Protein AF-W2BWW7-F1 (afdb_monomer_lite)

Secondary structure (DSSP, 8-state):
-------TT-EEEEEEEESSTT--B-S--EEEETTS-----PPPGGGTTS-EEEEEEE-SSS---------S---

Structure (mmCIF, N/CA/C/O backbone):
data_AF-W2BWW7-F1
#
_entry.id   AF-W2BWW7-F1
#
loop_
_atom_site.group_PDB
_atom_site.id
_atom_site.type_symbol
_atom_site.label_atom_id
_atom_site.label_alt_id
_atom_site.label_comp_id
_atom_site.label_asym_id
_atom_site.label_entity_id
_atom_site.label_seq_id
_atom_site.pdbx_PDB_ins_code
_atom_site.Cartn_x
_atom_site.Cartn_y
_atom_site.Cartn_z
_atom_site.occupancy
_atom_site.B_iso_or_equiv
_atom_site.auth_seq_id
_atom_site.auth_comp_id
_atom_site.auth_asym_id
_atom_site.auth_atom_id
_atom_site.pdbx_PDB_model_num
ATOM 1 N N . MET A 1 1 ? -13.023 -15.420 14.019 1.00 42.16 1 MET A N 1
ATOM 2 C CA . MET A 1 1 ? -12.147 -14.231 13.924 1.00 42.16 1 MET A CA 1
ATOM 3 C C . MET A 1 1 ? -12.652 -13.207 14.927 1.00 42.16 1 MET A C 1
ATOM 5 O O . MET A 1 1 ? -13.840 -12.916 14.911 1.00 42.16 1 MET A O 1
ATOM 9 N N . LYS A 1 2 ? -11.810 -12.748 15.861 1.00 39.09 2 LYS A N 1
ATOM 10 C CA . LYS A 1 2 ? -12.191 -11.718 16.836 1.00 39.09 2 LYS A CA 1
ATOM 11 C C . LYS A 1 2 ? -12.148 -10.376 16.108 1.00 39.09 2 LYS A C 1
ATOM 13 O O . LYS A 1 2 ? -11.065 -9.894 15.805 1.00 39.09 2 LYS A O 1
ATOM 18 N N . TYR A 1 3 ? -13.312 -9.829 15.772 1.00 44.41 3 TYR A N 1
ATOM 19 C CA . TYR A 1 3 ? -13.413 -8.475 15.241 1.00 44.41 3 TYR A CA 1
ATOM 20 C C . TYR A 1 3 ? -13.083 -7.525 16.389 1.00 44.41 3 TYR A C 1
ATOM 22 O O . TYR A 1 3 ? -13.839 -7.401 17.348 1.00 44.41 3 TYR A O 1
ATOM 30 N N . ASN A 1 4 ? -11.890 -6.956 16.348 1.00 47.12 4 ASN A N 1
ATOM 31 C CA . ASN A 1 4 ? -11.391 -6.007 17.324 1.00 47.12 4 ASN A CA 1
ATOM 32 C C . ASN A 1 4 ? -12.162 -4.689 17.182 1.00 47.12 4 ASN A C 1
ATOM 34 O O . ASN A 1 4 ? -11.756 -3.789 16.462 1.00 47.12 4 ASN A O 1
ATOM 38 N N . SER A 1 5 ? -13.271 -4.573 17.911 1.00 49.16 5 SER A N 1
ATOM 39 C CA . SER A 1 5 ? -14.037 -3.344 18.151 1.00 49.16 5 SER A CA 1
ATOM 40 C C . SER A 1 5 ? -13.299 -2.366 19.083 1.00 49.16 5 SER A C 1
ATOM 42 O O . SER A 1 5 ? -13.909 -1.665 19.890 1.00 49.16 5 SER A O 1
ATOM 44 N N . GLU A 1 6 ? -11.967 -2.326 19.005 1.00 49.88 6 GLU A N 1
ATOM 45 C CA . GLU A 1 6 ? -11.169 -1.376 19.768 1.00 49.88 6 GLU A CA 1
ATOM 46 C C . GLU A 1 6 ? -11.345 0.009 19.155 1.00 49.88 6 GLU A C 1
ATOM 48 O O . GLU A 1 6 ? -10.806 0.300 18.096 1.00 49.88 6 GLU A O 1
ATOM 53 N N . GLY A 1 7 ? -12.113 0.851 19.846 1.00 46.94 7 GLY A N 1
ATOM 54 C CA . GLY A 1 7 ? -11.902 2.292 19.902 1.00 46.94 7 GLY A CA 1
ATOM 55 C C . GLY A 1 7 ? -12.314 3.108 18.675 1.00 46.94 7 GLY A C 1
ATOM 56 O O . GLY A 1 7 ? -11.929 2.860 17.534 1.00 46.94 7 GLY A O 1
ATOM 57 N N . ASN A 1 8 ? -13.043 4.186 18.949 1.00 46.53 8 ASN A N 1
ATOM 58 C CA . ASN A 1 8 ? -13.297 5.292 18.034 1.00 46.53 8 ASN A CA 1
ATOM 59 C C . ASN A 1 8 ? -11.955 5.923 17.583 1.00 46.53 8 ASN A C 1
ATOM 61 O O . ASN A 1 8 ? -11.466 6.851 18.216 1.00 46.53 8 ASN A O 1
ATOM 65 N N . GLY A 1 9 ? -11.310 5.373 16.546 1.00 56.84 9 GLY A N 1
ATOM 66 C CA . GLY A 1 9 ? -9.978 5.818 16.102 1.00 56.84 9 GLY A CA 1
ATOM 67 C C . GLY A 1 9 ? -9.116 4.775 15.382 1.00 56.84 9 GLY A C 1
ATOM 68 O O . GLY A 1 9 ? -8.130 5.155 14.751 1.00 56.84 9 GLY A O 1
ATOM 69 N N . THR A 1 10 ? -9.481 3.491 15.420 1.00 66.50 10 THR A N 1
ATOM 70 C CA . THR A 1 10 ? -8.692 2.429 14.774 1.00 66.50 10 THR A CA 1
ATOM 71 C C . THR A 1 10 ? -8.733 2.540 13.256 1.00 66.50 10 THR A C 1
ATOM 73 O O . THR A 1 10 ? -9.793 2.472 12.629 1.00 66.50 10 THR A O 1
ATOM 76 N N . LYS A 1 11 ? -7.550 2.722 12.670 1.00 74.31 11 LYS A N 1
ATOM 77 C CA . LYS A 1 11 ? -7.319 2.838 11.233 1.00 74.31 11 LYS A CA 1
ATOM 78 C C . LYS A 1 11 ? -6.107 2.000 10.845 1.00 74.31 11 LYS A C 1
ATOM 80 O O . LYS A 1 11 ? -5.140 1.920 11.605 1.00 74.31 11 LYS A O 1
ATOM 85 N N . ALA A 1 12 ? -6.176 1.412 9.662 1.00 79.38 12 ALA A N 1
ATOM 86 C CA . ALA A 1 12 ? -5.022 0.854 8.982 1.00 79.38 12 ALA A CA 1
ATOM 87 C C . ALA A 1 12 ? -4.702 1.745 7.781 1.00 79.38 12 ALA A C 1
ATOM 89 O O . ALA A 1 12 ? -5.600 2.114 7.021 1.00 79.38 12 ALA A O 1
ATOM 90 N N . THR A 1 13 ? -3.437 2.116 7.640 1.00 86.31 13 THR A N 1
ATOM 91 C CA . THR A 1 13 ? -2.947 2.916 6.523 1.00 86.31 13 THR A CA 1
ATOM 92 C C . THR A 1 13 ? -2.429 1.977 5.444 1.00 86.31 13 THR A C 1
ATOM 94 O O . THR A 1 13 ? -1.580 1.130 5.715 1.00 86.31 13 THR A O 1
ATOM 97 N N . PHE A 1 14 ? -2.921 2.135 4.219 1.00 86.94 14 PHE A N 1
ATOM 98 C CA . PHE A 1 14 ? -2.559 1.308 3.072 1.00 86.94 14 PHE A CA 1
ATOM 99 C C . PHE A 1 14 ? -1.864 2.120 1.992 1.00 86.94 14 PHE A C 1
ATOM 101 O O . PHE A 1 14 ? -2.235 3.264 1.728 1.00 86.94 14 PHE A O 1
ATOM 108 N N . TRP A 1 15 ? -0.876 1.513 1.339 1.00 89.75 15 TRP A N 1
ATOM 109 C CA . TRP A 1 15 ? -0.247 2.068 0.144 1.00 89.75 15 TRP A CA 1
ATOM 110 C C . TRP A 1 15 ? 0.356 0.976 -0.733 1.00 89.75 15 TRP A C 1
ATOM 112 O O . TRP A 1 15 ? 0.627 -0.144 -0.296 1.00 89.75 15 TRP A O 1
ATOM 122 N N . LEU A 1 16 ? 0.605 1.332 -1.988 1.00 88.88 16 LEU A N 1
ATOM 123 C CA . LEU A 1 16 ? 1.327 0.510 -2.939 1.00 88.88 16 LEU A CA 1
ATOM 124 C C . LEU A 1 16 ? 2.788 0.927 -2.980 1.00 88.88 16 LEU A C 1
ATOM 126 O O . LEU A 1 16 ? 3.124 2.113 -3.047 1.00 88.88 16 LEU A O 1
ATOM 130 N N . ALA A 1 17 ? 3.661 -0.071 -3.003 1.00 90.75 17 ALA A N 1
ATOM 131 C CA . ALA A 1 17 ? 5.084 0.106 -3.224 1.00 90.75 17 ALA A CA 1
ATOM 132 C C . ALA A 1 17 ? 5.574 -0.839 -4.318 1.00 90.75 17 ALA A C 1
ATOM 134 O O . ALA A 1 17 ? 5.067 -1.951 -4.470 1.00 90.75 17 ALA A O 1
ATOM 135 N N . LYS A 1 18 ? 6.598 -0.424 -5.067 1.00 90.25 18 LYS A N 1
ATOM 136 C CA . LYS A 1 18 ? 7.271 -1.314 -6.017 1.00 90.25 18 LYS A CA 1
ATOM 137 C C . LYS A 1 18 ? 7.867 -2.513 -5.294 1.00 90.25 18 LYS A C 1
ATOM 139 O O . LYS A 1 18 ? 8.432 -2.389 -4.205 1.00 90.25 18 LYS A O 1
ATOM 144 N N . ASN A 1 19 ? 7.835 -3.661 -5.959 1.00 88.56 19 ASN A N 1
ATOM 145 C CA . ASN A 1 19 ? 8.564 -4.856 -5.559 1.00 88.56 19 ASN A CA 1
ATOM 146 C C . ASN A 1 19 ? 10.066 -4.711 -5.885 1.00 88.56 19 ASN A C 1
ATOM 148 O O . ASN A 1 19 ? 10.621 -5.439 -6.702 1.00 88.56 19 ASN A O 1
ATOM 152 N N . ASN A 1 20 ? 10.721 -3.717 -5.285 1.00 89.19 20 ASN A N 1
ATOM 153 C CA . ASN A 1 20 ? 12.151 -3.457 -5.414 1.00 89.19 20 ASN A CA 1
ATOM 154 C C . ASN A 1 20 ? 12.781 -3.223 -4.030 1.00 89.19 20 ASN A C 1
ATOM 156 O O . ASN A 1 20 ? 12.081 -3.086 -3.025 1.00 89.19 20 ASN A O 1
ATOM 160 N N . LYS A 1 21 ? 14.118 -3.169 -3.966 1.00 90.88 21 LYS A N 1
ATOM 161 C CA . LYS A 1 21 ? 14.854 -3.003 -2.699 1.00 90.88 21 LYS A CA 1
ATOM 162 C C . LYS A 1 21 ? 14.441 -1.736 -1.938 1.00 90.88 21 LYS A C 1
ATOM 164 O O . LYS A 1 21 ? 14.318 -1.776 -0.719 1.00 90.88 21 LYS A O 1
ATOM 169 N N . SER A 1 22 ? 14.193 -0.645 -2.660 1.00 90.56 22 SER A N 1
ATOM 170 C CA . SER A 1 22 ? 13.847 0.659 -2.083 1.00 90.56 22 SER A CA 1
ATOM 171 C C . SER A 1 22 ? 12.373 0.804 -1.698 1.00 90.56 22 SER A C 1
ATOM 173 O O . SER A 1 22 ? 12.017 1.823 -1.117 1.00 90.56 22 SER A O 1
ATOM 175 N N . ARG A 1 23 ? 11.514 -0.172 -2.034 1.00 90.00 23 ARG A N 1
ATOM 176 C CA . ARG A 1 23 ? 10.061 -0.156 -1.786 1.00 90.00 23 ARG A CA 1
ATOM 177 C C . ARG A 1 23 ? 9.421 1.184 -2.163 1.00 90.00 23 ARG A C 1
ATOM 179 O O . ARG A 1 23 ? 8.668 1.769 -1.390 1.00 90.00 23 ARG A O 1
ATOM 186 N N . THR A 1 24 ? 9.754 1.692 -3.350 1.00 91.62 24 THR A N 1
ATOM 187 C CA . THR A 1 24 ? 9.309 3.016 -3.811 1.00 91.62 24 THR A CA 1
ATOM 188 C C . THR A 1 24 ? 7.783 3.100 -3.814 1.00 91.62 24 THR A C 1
ATOM 190 O O . THR A 1 24 ? 7.142 2.305 -4.499 1.00 91.62 24 THR A O 1
ATOM 193 N N . VAL A 1 25 ? 7.209 4.063 -3.089 1.00 90.81 25 VAL A N 1
ATOM 194 C CA . VAL A 1 25 ? 5.753 4.248 -2.992 1.00 90.81 25 VAL A CA 1
ATOM 195 C C . VAL A 1 25 ? 5.180 4.727 -4.328 1.00 90.81 25 VAL A C 1
ATOM 197 O O . VAL A 1 25 ? 5.628 5.726 -4.892 1.00 90.81 25 VAL A O 1
ATOM 200 N N . VAL A 1 26 ? 4.166 4.023 -4.827 1.00 88.88 26 VAL A N 1
ATOM 201 C CA . VAL A 1 26 ? 3.522 4.255 -6.130 1.00 88.88 26 VAL A CA 1
ATOM 202 C C . VAL A 1 26 ? 2.011 4.490 -6.028 1.00 88.88 26 VAL A C 1
ATOM 204 O O . VAL A 1 26 ? 1.317 4.459 -7.035 1.00 88.88 26 VAL A O 1
ATOM 207 N N . SER A 1 27 ? 1.496 4.801 -4.841 1.00 87.81 27 SER A N 1
ATOM 208 C CA . SER A 1 27 ? 0.133 5.314 -4.635 1.00 87.81 27 SER A CA 1
ATOM 209 C C . SER A 1 27 ? 0.142 6.501 -3.666 1.00 87.81 27 SER A C 1
ATOM 211 O O . SER A 1 27 ? 1.205 6.959 -3.233 1.00 87.81 27 SER A O 1
ATOM 213 N N . LEU A 1 28 ? -1.040 7.027 -3.354 1.00 88.44 28 LEU A N 1
ATOM 214 C CA . LEU A 1 28 ? -1.255 7.760 -2.109 1.00 88.44 28 LEU A CA 1
ATOM 215 C C . LEU A 1 28 ? -1.400 6.766 -0.943 1.00 88.44 28 LEU A C 1
ATOM 217 O O . LEU A 1 28 ? -1.619 5.571 -1.157 1.00 88.44 28 LEU A O 1
ATOM 221 N N . THR A 1 29 ? -1.232 7.256 0.282 1.00 89.44 29 THR A N 1
ATOM 222 C CA . THR A 1 29 ? -1.515 6.507 1.512 1.00 89.44 29 THR A CA 1
ATOM 223 C C . THR A 1 29 ? -2.960 6.744 1.930 1.00 89.44 29 THR A C 1
ATOM 225 O O . THR A 1 29 ? -3.393 7.897 1.975 1.00 89.44 29 THR A O 1
ATOM 228 N N . HIS A 1 30 ? -3.689 5.685 2.273 1.00 87.06 30 HIS A N 1
ATOM 229 C CA . HIS A 1 30 ? -5.102 5.772 2.634 1.00 87.06 30 HIS A CA 1
ATOM 230 C C . HIS A 1 30 ? -5.380 5.139 3.988 1.00 87.06 30 HIS A C 1
ATOM 232 O O . HIS A 1 30 ? -5.066 3.972 4.208 1.00 87.06 30 HIS A O 1
ATOM 238 N N . ASP A 1 31 ? -6.013 5.906 4.868 1.00 86.19 31 ASP A N 1
ATOM 239 C CA . ASP A 1 31 ? -6.480 5.429 6.161 1.00 86.19 31 ASP A CA 1
ATOM 240 C C . ASP A 1 31 ? -7.862 4.792 6.012 1.00 86.19 31 ASP A C 1
ATOM 242 O O . ASP A 1 31 ? -8.851 5.480 5.753 1.00 86.19 31 ASP A O 1
ATOM 246 N N . VAL A 1 32 ? -7.944 3.482 6.220 1.00 81.25 32 VAL A N 1
ATOM 247 C CA . VAL A 1 32 ? -9.195 2.727 6.151 1.00 81.25 32 VAL A CA 1
ATOM 248 C C . VAL A 1 32 ? -9.597 2.286 7.552 1.00 81.25 32 VAL A C 1
ATOM 250 O O . VAL A 1 32 ? -8.813 1.694 8.300 1.00 81.25 32 VAL A O 1
ATOM 253 N N . LYS A 1 33 ? -10.849 2.582 7.912 1.00 78.81 33 LYS A N 1
ATOM 254 C CA . LYS A 1 33 ? -11.466 2.143 9.168 1.00 78.81 33 LYS A CA 1
ATOM 255 C C . LYS A 1 33 ? -12.281 0.878 8.938 1.00 78.81 33 LYS A C 1
ATOM 257 O O . LYS A 1 33 ? -12.924 0.721 7.898 1.00 78.81 33 LYS A O 1
ATOM 262 N N . GLN A 1 34 ? -12.306 -0.007 9.929 1.00 73.62 34 GLN A N 1
ATOM 263 C CA . GLN A 1 34 ? -13.144 -1.202 9.877 1.00 73.62 34 GLN A CA 1
ATOM 264 C C . GLN A 1 34 ? -14.623 -0.830 9.666 1.00 73.62 34 GLN A C 1
ATOM 266 O O . GLN A 1 34 ? -15.107 0.157 10.213 1.00 73.62 34 GLN A O 1
ATOM 271 N N . GLY A 1 35 ? -15.342 -1.627 8.870 1.00 74.69 35 GLY A N 1
ATOM 272 C CA . GLY A 1 35 ? -16.780 -1.447 8.643 1.00 74.69 35 GLY A CA 1
ATOM 273 C C . GLY A 1 35 ? -17.142 -0.364 7.623 1.00 74.69 35 GLY A C 1
ATOM 274 O O . GLY A 1 35 ? -18.322 -0.126 7.401 1.00 74.69 35 GLY A O 1
ATOM 275 N N . THR A 1 36 ? -16.156 0.261 6.971 1.00 79.19 36 THR A N 1
ATOM 276 C CA . THR A 1 36 ? -16.395 1.285 5.934 1.00 79.19 36 THR A CA 1
ATOM 277 C C . THR A 1 36 ? -16.597 0.718 4.525 1.00 79.19 36 THR A C 1
ATOM 279 O O . THR A 1 36 ? -16.781 1.483 3.586 1.00 79.19 36 THR A O 1
ATOM 282 N N . GLY A 1 37 ? -16.611 -0.610 4.375 1.00 78.44 37 GLY A N 1
ATOM 283 C CA . GLY A 1 37 ? -16.843 -1.284 3.096 1.00 78.44 37 GLY A CA 1
ATOM 284 C C . GLY A 1 37 ? -15.595 -1.396 2.216 1.00 78.44 37 GLY A C 1
ATOM 285 O O . GLY A 1 37 ? -14.467 -1.347 2.710 1.00 78.44 37 GLY A O 1
ATOM 286 N N . ALA A 1 38 ? -15.818 -1.611 0.917 1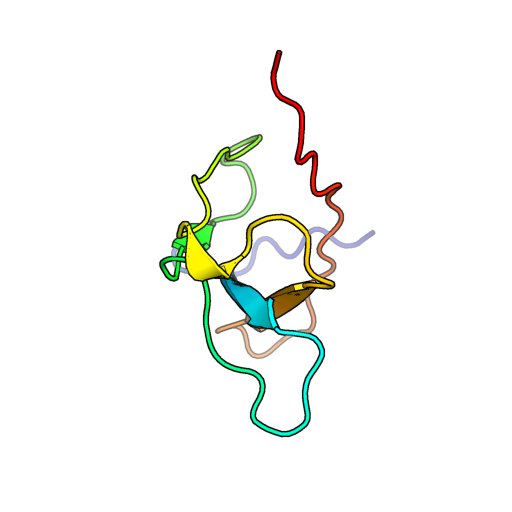.00 80.19 38 ALA A N 1
ATOM 287 C CA . ALA A 1 38 ? -14.763 -1.697 -0.088 1.00 80.19 38 ALA A CA 1
ATOM 288 C C . ALA A 1 38 ? -14.260 -0.299 -0.475 1.00 80.19 38 ALA A C 1
ATOM 290 O O . ALA A 1 38 ? -15.049 0.636 -0.603 1.00 80.19 38 ALA A O 1
ATOM 291 N N . HIS A 1 39 ? -12.950 -0.174 -0.691 1.00 79.25 39 HIS A N 1
ATOM 292 C CA . HIS A 1 39 ? -12.304 1.070 -1.109 1.00 79.25 39 HIS A CA 1
ATOM 293 C C . HIS A 1 39 ? -11.532 0.851 -2.402 1.00 79.25 39 HIS A C 1
ATOM 295 O O . HIS A 1 39 ? -10.771 -0.110 -2.510 1.00 79.25 39 HIS A O 1
ATOM 301 N N . TYR A 1 40 ? -11.696 1.775 -3.346 1.00 80.94 40 TYR A N 1
ATOM 302 C CA . TYR A 1 40 ? -11.021 1.761 -4.640 1.00 80.94 40 TYR A CA 1
ATOM 303 C C . TYR A 1 40 ? -10.151 3.010 -4.748 1.00 80.94 40 TYR A C 1
ATOM 305 O O . TYR A 1 40 ? -10.646 4.132 -4.630 1.00 80.94 40 TYR A O 1
ATOM 313 N N . TYR A 1 41 ? -8.848 2.815 -4.947 1.00 83.31 41 TYR A N 1
ATOM 314 C CA . TYR A 1 41 ? -7.878 3.902 -5.031 1.00 83.31 41 TYR A CA 1
ATOM 315 C C . TYR A 1 41 ? -7.002 3.745 -6.265 1.00 83.31 41 TYR A C 1
ATOM 317 O O . TYR A 1 41 ? -6.485 2.664 -6.545 1.00 83.31 41 TYR A O 1
ATOM 325 N N . THR A 1 42 ? -6.790 4.847 -6.976 1.00 81.25 42 THR A N 1
ATOM 326 C CA . THR A 1 42 ? -5.971 4.861 -8.186 1.00 81.25 42 THR A CA 1
ATOM 327 C C . THR A 1 42 ? -4.484 4.787 -7.839 1.00 81.25 42 THR A C 1
ATOM 329 O O . THR A 1 42 ? -3.978 5.520 -6.982 1.00 81.25 42 THR A O 1
ATOM 332 N N . ALA A 1 43 ? -3.753 3.925 -8.541 1.00 81.06 43 ALA A N 1
ATOM 333 C CA . ALA A 1 43 ? -2.298 3.899 -8.482 1.00 81.06 43 ALA A CA 1
ATOM 334 C C . ALA A 1 43 ? -1.684 5.029 -9.332 1.00 81.06 43 ALA A C 1
ATOM 336 O O . ALA A 1 43 ? -2.284 5.527 -10.282 1.00 81.06 43 ALA A O 1
ATOM 337 N N . LYS A 1 44 ? -0.452 5.443 -9.018 1.00 85.19 44 LYS A N 1
ATOM 338 C CA . LYS A 1 44 ? 0.308 6.370 -9.874 1.00 85.19 44 LYS A CA 1
ATOM 339 C C . LYS A 1 44 ? 0.734 5.644 -11.150 1.00 85.19 44 LYS A C 1
ATOM 341 O O . LYS A 1 44 ? 1.031 4.455 -11.103 1.00 85.19 44 LYS A O 1
ATOM 346 N N . ALA A 1 45 ? 0.939 6.378 -12.247 1.00 83.75 45 ALA A N 1
ATOM 347 C CA . ALA A 1 45 ? 1.455 5.820 -13.508 1.00 83.75 45 ALA A CA 1
ATOM 348 C C . ALA A 1 45 ? 2.760 5.009 -13.340 1.00 83.75 45 ALA A C 1
ATOM 350 O O . ALA A 1 45 ? 3.010 4.056 -14.068 1.00 83.75 45 ALA A O 1
ATOM 351 N N . ALA A 1 46 ? 3.574 5.330 -12.328 1.00 82.31 46 ALA A N 1
ATOM 352 C CA . ALA A 1 46 ? 4.786 4.585 -11.985 1.00 82.31 46 ALA A CA 1
ATOM 353 C C . ALA A 1 46 ? 4.545 3.136 -11.503 1.00 82.31 46 ALA A C 1
ATOM 355 O O . ALA A 1 46 ? 5.519 2.385 -11.396 1.00 82.31 46 ALA A O 1
ATOM 356 N N . ALA A 1 47 ? 3.300 2.767 -11.181 1.00 82.38 47 ALA A N 1
ATOM 357 C CA . ALA A 1 47 ? 2.865 1.404 -10.874 1.00 82.38 47 ALA A CA 1
ATOM 358 C C . ALA A 1 47 ? 2.498 0.587 -12.126 1.00 82.38 47 ALA A C 1
ATOM 360 O O . ALA A 1 47 ? 2.361 -0.625 -12.022 1.00 82.38 47 ALA A O 1
ATOM 361 N N . SER A 1 48 ? 2.362 1.224 -13.294 1.00 83.56 48 SER A N 1
ATOM 362 C CA . SER A 1 48 ? 1.917 0.550 -14.516 1.00 83.56 48 SER A CA 1
ATOM 363 C C . SER A 1 48 ? 2.896 -0.541 -14.952 1.00 83.56 48 SER A C 1
ATOM 365 O O . SER A 1 48 ? 4.113 -0.315 -14.985 1.00 83.56 48 SER A O 1
ATOM 367 N N . ARG A 1 49 ? 2.350 -1.714 -15.311 1.00 83.19 49 ARG A N 1
ATOM 368 C CA . ARG A 1 49 ? 3.083 -2.852 -15.897 1.00 83.19 49 ARG A CA 1
ATOM 369 C C . ARG A 1 49 ? 4.301 -3.266 -15.066 1.00 83.19 49 ARG A C 1
ATOM 371 O O . ARG A 1 49 ? 5.354 -3.616 -15.604 1.00 83.19 49 ARG A O 1
ATOM 378 N N . THR A 1 50 ? 4.190 -3.190 -13.742 1.00 84.81 50 THR A N 1
ATOM 379 C CA . THR A 1 50 ? 5.269 -3.557 -12.827 1.00 84.81 50 THR A CA 1
ATOM 380 C C . THR A 1 50 ? 4.745 -4.304 -11.610 1.00 84.81 50 THR A C 1
ATOM 382 O O . THR A 1 50 ? 3.597 -4.150 -11.208 1.00 84.81 50 THR A O 1
ATOM 385 N N . TYR A 1 51 ? 5.605 -5.107 -10.987 1.00 85.25 51 TYR A N 1
ATOM 386 C CA . TYR A 1 51 ? 5.248 -5.795 -9.755 1.00 85.25 51 TYR A CA 1
ATOM 387 C C . TYR A 1 51 ? 5.165 -4.800 -8.598 1.00 85.25 51 TYR A C 1
ATOM 389 O O . TYR A 1 51 ? 6.155 -4.154 -8.230 1.00 85.25 51 TYR A O 1
ATOM 397 N N . VAL A 1 52 ? 3.993 -4.734 -7.978 1.00 87.31 52 VAL A N 1
ATOM 398 C CA . VAL A 1 52 ? 3.739 -3.964 -6.760 1.00 87.31 52 VAL A CA 1
ATOM 399 C C . VAL A 1 52 ? 3.485 -4.889 -5.574 1.00 87.31 52 VAL A C 1
ATOM 401 O O . VAL A 1 52 ? 3.266 -6.090 -5.719 1.00 87.31 52 VAL A O 1
ATOM 404 N N . ARG A 1 53 ? 3.566 -4.328 -4.372 1.00 87.31 53 ARG A N 1
ATOM 405 C CA . ARG A 1 53 ? 3.166 -4.967 -3.121 1.00 87.31 53 ARG A CA 1
ATOM 406 C C . ARG A 1 53 ? 2.195 -4.051 -2.394 1.00 87.31 53 ARG A C 1
ATOM 408 O O . ARG A 1 53 ? 2.404 -2.836 -2.370 1.00 87.31 53 ARG A O 1
ATOM 415 N N . LEU A 1 54 ? 1.194 -4.652 -1.761 1.00 85.62 54 LEU A N 1
ATOM 416 C CA . LEU A 1 54 ? 0.354 -3.969 -0.790 1.00 85.62 54 LEU A CA 1
ATOM 417 C C . LEU A 1 54 ? 1.119 -3.860 0.530 1.00 85.62 54 LEU A C 1
ATOM 419 O O . LEU A 1 54 ? 1.542 -4.868 1.098 1.00 85.62 54 LEU A O 1
ATOM 423 N N . ALA A 1 55 ? 1.315 -2.634 0.995 1.00 86.00 55 ALA A N 1
ATOM 424 C CA . ALA A 1 55 ? 1.830 -2.346 2.319 1.00 86.00 55 ALA A CA 1
ATOM 425 C C . ALA A 1 55 ? 0.683 -1.884 3.221 1.00 86.00 55 ALA A C 1
ATOM 427 O O . ALA A 1 55 ? -0.262 -1.235 2.764 1.00 86.00 55 ALA A O 1
ATOM 428 N N . ALA A 1 56 ? 0.781 -2.244 4.496 1.00 81.88 56 ALA A N 1
ATOM 429 C CA . ALA A 1 56 ? -0.191 -1.894 5.511 1.00 81.88 56 ALA A CA 1
ATOM 430 C C . ALA A 1 56 ? 0.537 -1.554 6.810 1.00 81.88 56 ALA A C 1
ATOM 432 O O . ALA A 1 56 ? 1.435 -2.286 7.231 1.00 81.88 56 ALA A O 1
ATOM 433 N N . GLU A 1 57 ? 0.114 -0.473 7.450 1.00 84.38 57 GLU A N 1
ATOM 434 C CA . GLU A 1 57 ? 0.501 -0.128 8.810 1.00 84.38 57 GLU A CA 1
ATOM 435 C C . GLU A 1 57 ? -0.752 -0.017 9.662 1.00 84.38 57 GLU A C 1
ATOM 437 O O . GLU A 1 57 ? -1.759 0.560 9.256 1.00 84.38 57 GLU A O 1
ATOM 442 N N . ASN A 1 58 ? -0.699 -0.612 10.843 1.00 76.38 58 ASN A N 1
ATOM 443 C CA . ASN A 1 58 ? -1.784 -0.568 11.801 1.00 76.38 58 ASN A CA 1
ATOM 444 C C . ASN A 1 58 ? -1.367 0.345 12.951 1.00 76.38 58 ASN A C 1
ATOM 446 O O . ASN A 1 58 ? -0.315 0.133 13.547 1.00 76.38 58 ASN A O 1
ATOM 450 N N . ASN A 1 59 ? -2.208 1.322 13.284 1.00 74.25 59 ASN A N 1
ATOM 451 C CA . ASN A 1 59 ? -1.975 2.217 14.419 1.00 74.25 59 ASN A CA 1
ATOM 452 C C . ASN A 1 59 ? -2.437 1.613 15.763 1.00 74.25 59 ASN A C 1
ATOM 454 O O . ASN A 1 59 ? -2.414 2.284 16.792 1.00 74.25 59 ASN A O 1
ATOM 458 N N . ASN A 1 60 ? -2.925 0.371 15.770 1.00 67.56 60 ASN A N 1
ATOM 459 C CA . ASN A 1 60 ? -3.392 -0.286 16.982 1.00 67.56 60 ASN A CA 1
ATOM 460 C C . ASN A 1 60 ? -2.287 -1.116 17.654 1.00 67.56 60 ASN A C 1
ATOM 462 O O . ASN A 1 60 ? -1.465 -1.742 16.988 1.00 67.56 60 ASN A O 1
ATOM 466 N N . ASN A 1 61 ? -2.340 -1.205 18.984 1.00 63.22 61 ASN A N 1
ATOM 467 C CA . ASN A 1 61 ? -1.423 -2.012 19.795 1.00 63.22 61 ASN A CA 1
ATOM 468 C C . ASN A 1 61 ? -1.753 -3.524 19.758 1.00 63.22 61 ASN A C 1
ATOM 470 O O . ASN A 1 61 ? -1.178 -4.314 20.505 1.00 63.22 61 ASN A O 1
ATOM 474 N N . ALA A 1 62 ? -2.697 -3.929 18.902 1.00 63.22 62 ALA A N 1
ATOM 475 C CA . ALA A 1 62 ? -3.125 -5.306 18.700 1.00 63.22 62 ALA A CA 1
ATOM 476 C C . ALA A 1 62 ? -3.092 -5.678 17.205 1.00 63.22 62 ALA A C 1
ATOM 478 O O . ALA A 1 62 ? -3.447 -4.849 16.359 1.00 63.22 62 ALA A O 1
ATOM 479 N N . PRO A 1 63 ? -2.705 -6.921 16.855 1.00 61.44 63 PRO A N 1
ATOM 480 C CA . PRO A 1 63 ? -2.679 -7.377 15.470 1.00 61.44 63 PRO A CA 1
ATOM 481 C C . PRO A 1 63 ? -4.090 -7.389 14.869 1.00 61.44 63 PRO A C 1
ATOM 483 O O . PRO A 1 63 ? -5.019 -7.948 15.451 1.00 61.44 63 PRO A O 1
ATOM 486 N N . CYS A 1 64 ? -4.244 -6.806 13.680 1.00 57.97 64 CYS A N 1
ATOM 487 C CA . CYS A 1 64 ? -5.484 -6.833 12.909 1.00 57.97 64 CYS A CA 1
ATOM 488 C C . CYS A 1 64 ? -5.308 -7.670 11.635 1.00 57.9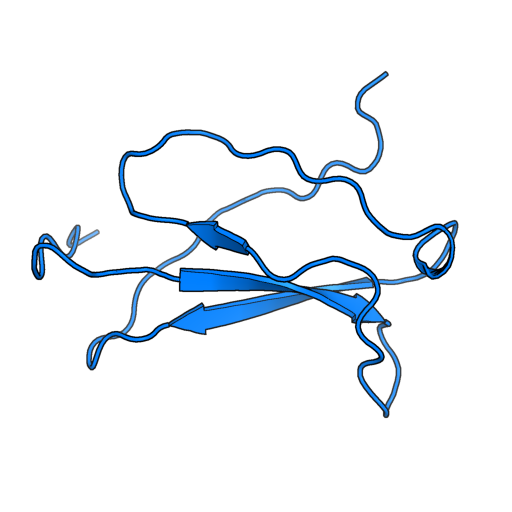7 64 CYS A C 1
ATOM 490 O O . CYS A 1 64 ? -4.291 -7.572 10.949 1.00 57.97 64 CYS A O 1
ATOM 492 N N . GLY A 1 65 ? -6.311 -8.484 11.302 1.00 57.97 65 GLY A N 1
ATOM 493 C CA . GLY A 1 65 ? -6.359 -9.183 10.020 1.00 57.97 65 GLY A CA 1
ATOM 494 C C . GLY A 1 65 ? -6.896 -8.257 8.934 1.00 57.97 65 GLY A C 1
ATOM 495 O O . GLY A 1 65 ? -7.986 -7.711 9.086 1.00 57.97 65 GLY A O 1
ATOM 496 N N . VAL A 1 66 ? -6.153 -8.100 7.840 1.00 58.28 66 VAL A N 1
ATOM 497 C CA . VAL A 1 66 ? -6.636 -7.440 6.623 1.00 58.28 66 VAL A CA 1
ATOM 498 C C . VAL A 1 66 ? -6.764 -8.503 5.542 1.00 58.28 66 VAL A C 1
ATOM 500 O O . VAL A 1 66 ? -5.814 -9.240 5.287 1.00 58.28 66 VAL A O 1
ATOM 503 N N . ALA A 1 67 ? -7.933 -8.578 4.912 1.00 58.44 67 ALA A N 1
ATOM 504 C CA . ALA A 1 67 ? -8.157 -9.374 3.716 1.00 58.44 67 ALA A CA 1
ATOM 505 C C . ALA A 1 67 ? -8.649 -8.441 2.611 1.00 58.44 67 ALA A C 1
ATOM 507 O O . ALA A 1 67 ? -9.535 -7.618 2.838 1.00 58.44 67 ALA A O 1
ATOM 508 N N . GLY A 1 68 ? -8.059 -8.557 1.431 1.00 56.44 68 GLY A N 1
ATOM 509 C CA . GLY A 1 68 ? -8.420 -7.756 0.275 1.00 56.44 68 GLY A CA 1
ATOM 510 C C . GLY A 1 68 ? -7.754 -8.308 -0.972 1.00 56.44 68 GLY A C 1
ATOM 511 O O . GLY A 1 68 ? -6.712 -8.960 -0.892 1.00 56.44 68 GLY A O 1
ATOM 512 N N . PHE A 1 69 ? -8.376 -8.042 -2.110 1.00 58.69 69 PHE A N 1
ATOM 513 C CA . PHE A 1 69 ? -7.814 -8.308 -3.423 1.00 58.69 69 PHE A CA 1
ATOM 514 C C . PHE A 1 69 ? -7.462 -6.959 -4.031 1.00 58.69 69 PHE A C 1
ATOM 516 O O . PHE A 1 69 ? -8.238 -6.009 -3.924 1.00 58.69 69 PHE A O 1
ATOM 523 N N . TRP A 1 70 ? -6.268 -6.860 -4.603 1.00 61.75 70 TRP A N 1
ATOM 524 C CA . TRP A 1 70 ? -5.969 -5.751 -5.490 1.00 61.75 70 TRP A CA 1
ATOM 525 C C . TRP A 1 70 ? -6.382 -6.178 -6.891 1.00 61.75 70 TRP A C 1
ATOM 527 O O . TRP A 1 70 ? -5.910 -7.209 -7.370 1.00 61.75 70 TRP A O 1
ATOM 537 N N . ASP A 1 71 ? -7.280 -5.406 -7.489 1.00 63.25 71 ASP A N 1
ATOM 538 C CA . ASP A 1 71 ? -7.742 -5.591 -8.857 1.00 63.25 71 ASP A CA 1
ATOM 539 C C . ASP A 1 71 ? -7.217 -4.413 -9.689 1.00 63.25 71 ASP A C 1
ATOM 541 O O . ASP A 1 71 ? -7.557 -3.261 -9.404 1.00 63.25 71 ASP A O 1
ATOM 545 N N . GLU A 1 72 ? -6.301 -4.685 -10.627 1.00 56.34 72 GLU A N 1
ATOM 546 C CA . GLU A 1 72 ? -5.752 -3.676 -11.556 1.00 56.34 72 GLU A 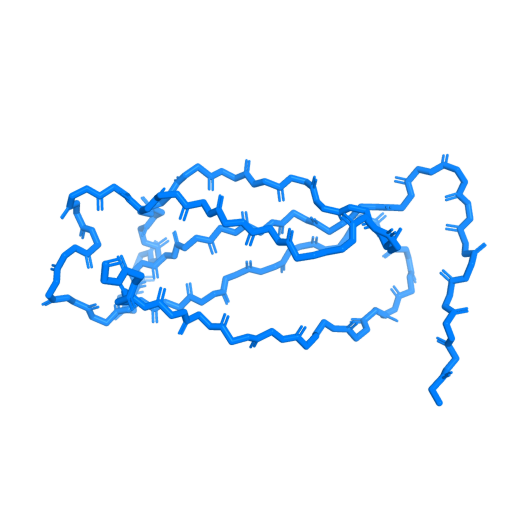CA 1
ATOM 547 C C . GLU A 1 72 ? -6.798 -3.245 -12.589 1.00 56.34 72 GLU A C 1
ATOM 549 O O . GLU A 1 72 ? -6.699 -2.153 -13.146 1.00 56.34 72 GLU A O 1
ATOM 554 N N . GLU A 1 73 ? -7.802 -4.091 -12.821 1.00 53.41 73 GLU A N 1
ATOM 555 C CA . GLU A 1 7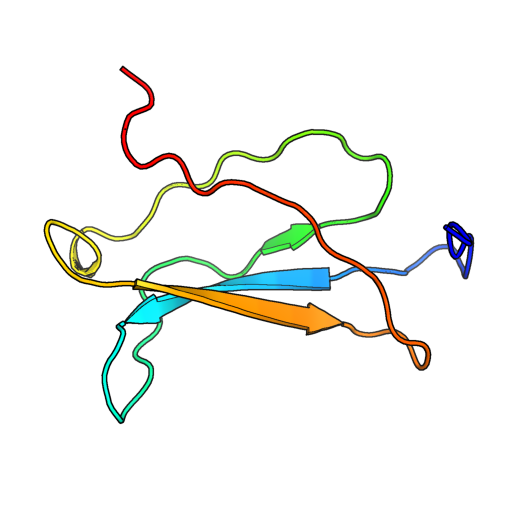3 ? -8.660 -4.067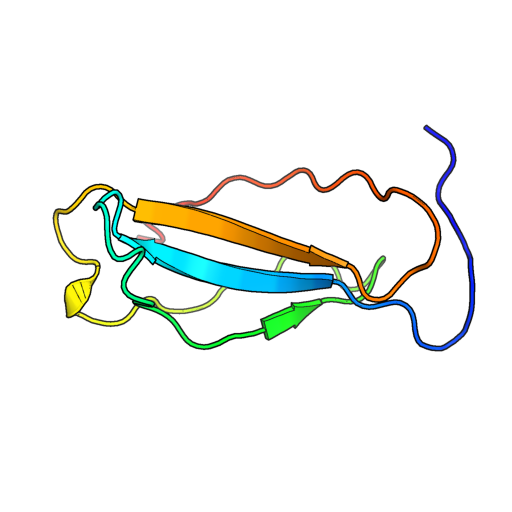 -13.998 1.00 53.41 73 GLU A CA 1
ATOM 556 C C . GLU A 1 73 ? -10.114 -3.817 -13.572 1.00 53.41 73 GLU A C 1
ATOM 558 O O . GLU A 1 73 ? -10.980 -4.687 -13.662 1.00 53.41 73 GLU A O 1
ATOM 563 N N . THR A 1 74 ? -10.413 -2.613 -13.079 1.00 54.47 74 THR A N 1
ATOM 564 C CA . THR A 1 74 ? -11.806 -2.144 -13.107 1.00 54.47 74 THR A CA 1
ATOM 565 C C . THR A 1 74 ? -12.076 -1.623 -14.516 1.00 54.47 74 THR A C 1
ATOM 567 O O . THR A 1 74 ? -11.786 -0.457 -14.792 1.00 54.47 74 THR A O 1
ATOM 570 N N . ASP A 1 75 ? -12.519 -2.532 -15.384 1.00 53.47 75 ASP A N 1
ATOM 571 C CA . ASP A 1 75 ? -12.966 -2.304 -16.771 1.00 53.47 75 ASP A CA 1
ATOM 572 C C . ASP A 1 75 ? -13.909 -1.084 -16.904 1.00 53.47 75 ASP A C 1
ATOM 574 O O . ASP A 1 75 ? -14.802 -0.917 -16.032 1.00 53.47 75 ASP A O 1
#

Foldseek 3Di:
DPPPPPDPDKWKWKFKFA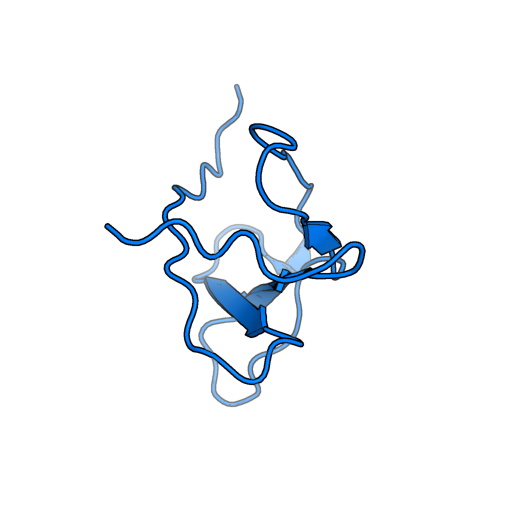PDPVRHTFFDIDTDDPPPDDDDGDTHPVPPPGDIDMDIDTPDPDDDDDDDDDDPDPD

pLDDT: mean 74.22, std 15.08, range [39.09, 91.62]

Sequence (75 aa):
MKYNSEGNGTKATFWLAKNNKSRTVVSLTHDVKQGTGAHYYTAKAAASRTYVRLAAENNNNAPCGVAGFWDEETD

Radius of gyration: 13.67 Å; chains: 1; bounding box: 32×22×37 Å